Protein AF-A0A2K8PSE1-F1 (afdb_monomer)

Mean predicted aligned error: 10.33 Å

Structure (mmCIF, N/CA/C/O backbone):
data_AF-A0A2K8PSE1-F1
#
_entry.id   AF-A0A2K8PSE1-F1
#
loop_
_atom_site.group_PDB
_atom_site.id
_atom_site.type_symbol
_atom_site.label_atom_id
_atom_site.label_alt_id
_atom_site.label_comp_id
_atom_site.label_asym_id
_atom_site.label_entity_id
_atom_site.label_seq_id
_atom_site.pdbx_PDB_ins_code
_atom_site.Cartn_x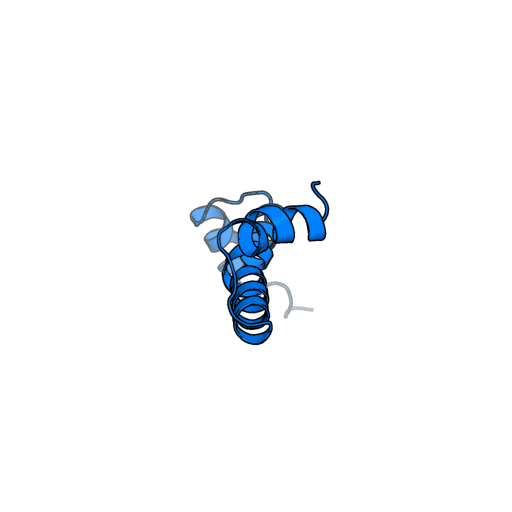
_atom_site.Cartn_y
_atom_site.Cartn_z
_atom_site.occupancy
_atom_site.B_iso_or_equiv
_atom_site.auth_seq_id
_atom_site.auth_co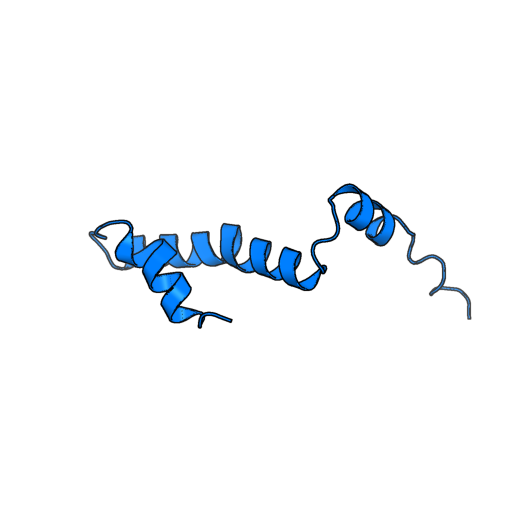mp_id
_atom_site.auth_asym_id
_atom_site.auth_atom_id
_atom_site.pdbx_PDB_model_num
ATOM 1 N N . MET A 1 1 ? 16.835 2.119 -3.062 1.00 73.12 1 MET A N 1
ATOM 2 C CA . MET A 1 1 ? 15.451 1.601 -2.974 1.00 73.12 1 MET A CA 1
ATOM 3 C C . MET A 1 1 ? 14.956 1.891 -1.573 1.00 73.12 1 MET A C 1
ATOM 5 O O . MET A 1 1 ? 15.596 1.441 -0.635 1.00 73.12 1 MET A O 1
ATOM 9 N N . GLU A 1 2 ? 13.888 2.670 -1.424 1.00 81.38 2 GLU A N 1
ATOM 10 C CA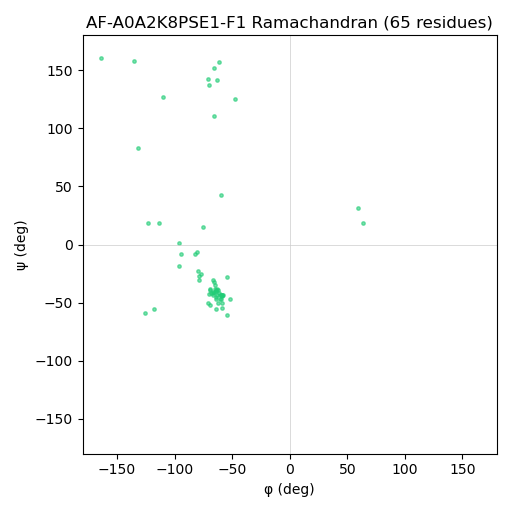 . GLU A 1 2 ? 13.238 2.851 -0.119 1.00 81.38 2 GLU A CA 1
ATOM 11 C C . GLU A 1 2 ? 12.531 1.533 0.263 1.00 81.38 2 GLU A C 1
ATOM 13 O O . GLU A 1 2 ? 11.958 0.883 -0.625 1.00 81.38 2 GLU A O 1
ATOM 18 N N . PRO A 1 3 ? 12.608 1.071 1.524 1.00 88.88 3 PRO A N 1
ATOM 19 C CA . PRO A 1 3 ? 12.004 -0.195 1.915 1.00 88.88 3 PRO A CA 1
ATOM 20 C C . PRO A 1 3 ? 10.476 -0.131 1.819 1.00 88.88 3 PRO A C 1
ATOM 22 O O . PRO A 1 3 ? 9.856 0.925 1.959 1.00 88.88 3 PRO A O 1
ATOM 25 N N . PHE A 1 4 ? 9.861 -1.290 1.575 1.00 87.94 4 PHE A N 1
ATOM 26 C CA . PHE A 1 4 ? 8.415 -1.416 1.368 1.00 87.94 4 PHE A CA 1
ATOM 27 C C . PHE A 1 4 ? 7.599 -0.752 2.485 1.00 87.94 4 PHE A C 1
ATOM 29 O O . PHE A 1 4 ? 6.695 0.028 2.194 1.00 87.94 4 PHE A O 1
ATOM 36 N N . PHE A 1 5 ? 7.959 -1.011 3.745 1.00 90.50 5 PHE A N 1
ATOM 37 C CA . PHE A 1 5 ? 7.237 -0.483 4.900 1.00 90.50 5 PHE A CA 1
ATOM 38 C C . PHE A 1 5 ? 7.320 1.042 5.008 1.00 90.50 5 PHE A C 1
ATOM 40 O O . PHE A 1 5 ? 6.303 1.666 5.280 1.00 90.50 5 PHE A O 1
ATOM 47 N N . SER A 1 6 ? 8.462 1.664 4.696 1.00 93.81 6 SER A N 1
ATOM 48 C CA . SER A 1 6 ? 8.580 3.132 4.674 1.00 93.81 6 SER A CA 1
ATOM 49 C C . SER A 1 6 ? 7.698 3.765 3.596 1.00 93.81 6 SER A C 1
ATOM 51 O O . SER A 1 6 ? 7.024 4.764 3.846 1.00 93.81 6 SER A O 1
ATOM 53 N N . LEU A 1 7 ? 7.620 3.146 2.412 1.00 93.12 7 LEU A N 1
ATOM 54 C CA . LEU A 1 7 ? 6.711 3.607 1.362 1.00 93.12 7 LEU A CA 1
ATOM 55 C C . LEU A 1 7 ? 5.245 3.432 1.764 1.00 93.12 7 LEU A C 1
ATOM 57 O O . LEU A 1 7 ? 4.446 4.330 1.500 1.00 93.12 7 LEU A O 1
ATOM 61 N N . LEU A 1 8 ? 4.892 2.308 2.390 1.00 93.56 8 LEU A N 1
ATOM 62 C CA . LEU A 1 8 ? 3.534 2.046 2.859 1.00 93.56 8 LEU A CA 1
ATOM 63 C C . LEU A 1 8 ? 3.113 3.048 3.943 1.00 93.56 8 LEU A C 1
ATOM 65 O O . LEU A 1 8 ? 2.030 3.626 3.854 1.00 93.56 8 LEU A O 1
ATOM 69 N N . GLN A 1 9 ? 4.001 3.303 4.904 1.00 94.06 9 GLN A N 1
ATOM 70 C CA . GLN A 1 9 ? 3.827 4.278 5.977 1.00 94.06 9 GLN A CA 1
ATOM 71 C C . GLN A 1 9 ? 3.507 5.663 5.392 1.00 94.06 9 GLN A C 1
ATOM 73 O O . GLN A 1 9 ? 2.393 6.164 5.531 1.00 94.06 9 GLN A O 1
ATOM 78 N N . LYS A 1 10 ? 4.420 6.206 4.580 1.00 95.31 10 LYS A N 1
ATOM 79 C CA . LYS A 1 10 ? 4.308 7.554 4.003 1.00 95.31 10 LYS A CA 1
ATOM 80 C C . LYS A 1 10 ? 3.136 7.733 3.031 1.00 95.31 10 LYS A C 1
ATOM 82 O O . LYS A 1 10 ? 2.598 8.83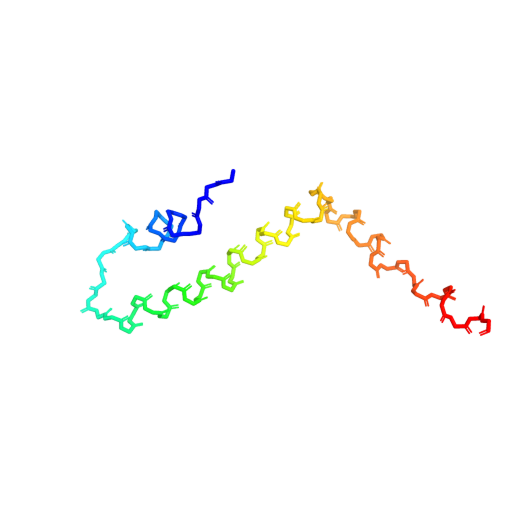2 2.881 1.00 95.31 10 LYS A O 1
ATOM 87 N N . ASN A 1 11 ? 2.793 6.697 2.262 1.00 94.25 11 ASN A N 1
ATOM 88 C CA . ASN A 1 11 ? 1.803 6.822 1.187 1.00 94.25 11 ASN A CA 1
ATOM 89 C C . ASN A 1 11 ? 0.392 6.394 1.590 1.00 94.25 11 ASN A C 1
ATOM 91 O O . ASN A 1 11 ? -0.542 6.775 0.886 1.00 94.25 11 ASN A O 1
ATOM 95 N N . VAL A 1 12 ? 0.231 5.630 2.671 1.00 95.56 12 VAL A N 1
ATOM 96 C CA . VAL A 1 12 ? -1.073 5.117 3.108 1.00 95.56 12 VAL A CA 1
ATOM 97 C C . VAL A 1 12 ? -1.342 5.488 4.558 1.00 95.56 12 VAL A C 1
ATOM 99 O O . VAL A 1 12 ? -2.320 6.181 4.825 1.00 95.56 12 VAL A O 1
ATOM 102 N N . LEU A 1 13 ? -0.479 5.064 5.483 1.00 94.25 13 LEU A N 1
ATOM 103 C CA . LEU A 1 13 ? -0.755 5.170 6.919 1.00 94.25 13 LEU A CA 1
ATOM 104 C C . LEU A 1 13 ? -0.713 6.617 7.417 1.00 94.25 13 LEU A C 1
ATOM 106 O O . LEU A 1 13 ? -1.627 7.039 8.112 1.00 94.25 13 LEU A O 1
ATOM 110 N N . ASP A 1 14 ? 0.269 7.402 6.980 1.00 95.81 14 ASP A N 1
ATOM 111 C CA . ASP A 1 14 ? 0.463 8.782 7.444 1.00 95.81 14 ASP A CA 1
ATOM 112 C C . ASP A 1 14 ? -0.477 9.787 6.751 1.00 95.81 14 ASP A C 1
ATOM 114 O O . ASP A 1 14 ? -0.497 10.971 7.084 1.00 95.81 14 ASP A O 1
ATOM 118 N N . ARG A 1 15 ? -1.245 9.355 5.740 1.00 93.25 15 ARG A N 1
ATOM 119 C CA . ARG A 1 15 ? -2.065 10.258 4.911 1.00 93.25 15 ARG A CA 1
ATOM 120 C C . ARG A 1 15 ? -3.349 10.723 5.582 1.00 93.25 15 ARG A C 1
ATOM 122 O O . ARG A 1 15 ? -3.884 11.754 5.182 1.00 93.25 15 ARG A O 1
ATOM 129 N N . ARG A 1 16 ? -3.867 9.953 6.532 1.00 92.50 16 ARG A N 1
ATOM 130 C CA . ARG A 1 16 ? -5.083 10.260 7.288 1.00 92.50 16 ARG A CA 1
ATOM 131 C C . ARG A 1 16 ? -5.147 9.390 8.534 1.00 92.50 16 ARG A C 1
ATOM 133 O O . ARG A 1 16 ? -4.543 8.323 8.571 1.00 92.50 16 ARG A O 1
ATOM 140 N N . SER A 1 17 ? -5.944 9.809 9.509 1.00 92.25 17 SER A N 1
ATOM 141 C CA . SER A 1 17 ? -6.367 8.917 10.581 1.00 92.25 17 SER A CA 1
ATOM 142 C C . SER A 1 17 ? -7.359 7.879 10.047 1.00 92.25 17 SER A C 1
ATOM 144 O O . SER A 1 17 ? -8.199 8.156 9.179 1.00 92.25 17 SER A O 1
ATOM 146 N N . TRP A 1 18 ? -7.232 6.666 10.571 1.00 94.56 18 TRP A N 1
ATOM 147 C CA . TRP A 1 18 ? -8.102 5.538 10.275 1.00 94.56 18 TRP A CA 1
ATOM 148 C C . TRP A 1 18 ? -8.935 5.247 11.509 1.00 94.56 18 TRP A C 1
ATOM 150 O O . TRP A 1 18 ? -8.390 5.098 12.602 1.00 94.56 18 TRP A O 1
ATOM 160 N N . THR A 1 19 ? -10.252 5.195 11.344 1.00 94.44 19 THR A N 1
ATOM 161 C CA . THR A 1 19 ? -11.164 4.973 12.469 1.00 94.44 19 THR A CA 1
ATOM 162 C C . THR A 1 19 ? -11.206 3.494 12.835 1.00 94.44 19 THR A C 1
ATOM 164 O O . THR A 1 19 ? -11.432 3.143 13.990 1.00 94.44 19 THR A O 1
ATOM 167 N N . THR A 1 20 ? -10.932 2.618 11.863 1.00 96.12 20 THR A N 1
ATOM 168 C CA . THR A 1 20 ? -10.859 1.172 12.069 1.00 96.12 20 THR A CA 1
ATOM 169 C C . THR A 1 20 ? -9.640 0.553 11.384 1.00 96.12 20 THR A C 1
ATOM 171 O O . THR A 1 20 ? -9.079 1.080 10.415 1.00 96.12 20 THR A O 1
ATOM 174 N N . LEU A 1 21 ? -9.240 -0.621 11.878 1.00 93.88 21 LEU A N 1
ATOM 175 C CA . LEU A 1 21 ? -8.188 -1.417 11.250 1.00 93.88 21 LEU A CA 1
ATOM 176 C C . LEU A 1 21 ? -8.617 -1.927 9.867 1.00 93.88 21 LEU A C 1
ATOM 178 O O . LEU A 1 21 ? -7.783 -2.033 8.972 1.00 93.88 21 LEU A O 1
ATOM 182 N N . GLU A 1 22 ? -9.908 -2.202 9.677 1.00 96.94 22 GLU A N 1
ATOM 183 C CA . GLU A 1 22 ? -10.435 -2.691 8.402 1.00 96.94 22 GLU A CA 1
ATOM 184 C C . GLU A 1 22 ? -10.325 -1.628 7.305 1.00 96.94 22 GLU A C 1
ATOM 186 O O . GLU A 1 22 ? -9.835 -1.915 6.215 1.00 96.94 22 GLU A O 1
ATOM 191 N N . GLU A 1 23 ? -10.651 -0.368 7.609 1.00 95.50 23 GLU A N 1
ATOM 192 C CA . GLU A 1 23 ? -10.426 0.742 6.674 1.00 95.50 23 GLU A CA 1
ATOM 193 C C .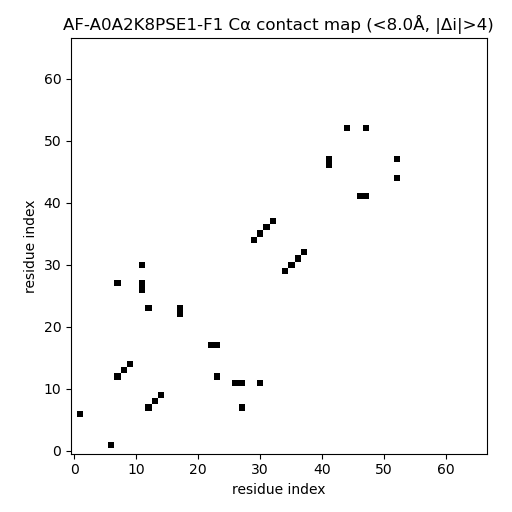 GLU A 1 23 ? -8.944 0.877 6.300 1.00 95.50 23 GLU A C 1
ATOM 195 O O . GLU A 1 23 ? -8.610 1.023 5.120 1.00 95.50 23 GLU A O 1
ATOM 200 N N . SER A 1 24 ? -8.050 0.762 7.290 1.00 95.19 24 SER A N 1
ATOM 201 C CA . SER A 1 24 ? -6.600 0.755 7.053 1.00 95.19 24 SER A CA 1
ATOM 202 C C . SER A 1 24 ? -6.198 -0.394 6.129 1.00 95.19 24 SER A C 1
ATOM 204 O O . SER A 1 24 ? -5.426 -0.206 5.190 1.00 95.19 24 SER A O 1
ATOM 206 N N . ARG A 1 25 ? -6.740 -1.595 6.360 1.00 96.06 25 ARG A N 1
ATOM 207 C CA . ARG A 1 25 ? -6.433 -2.801 5.586 1.00 96.06 25 ARG A CA 1
ATOM 208 C C . ARG A 1 25 ? -6.878 -2.672 4.136 1.00 96.06 25 ARG A C 1
ATOM 210 O O . ARG A 1 25 ? -6.084 -2.939 3.233 1.00 96.06 25 ARG A O 1
ATOM 217 N N . ILE A 1 26 ? -8.107 -2.211 3.911 1.00 96.44 26 ILE A N 1
ATOM 218 C CA . ILE A 1 26 ? -8.653 -1.967 2.572 1.00 96.44 26 ILE A CA 1
ATOM 219 C C . ILE A 1 26 ? -7.784 -0.944 1.833 1.00 96.44 26 ILE A C 1
ATOM 221 O O . ILE A 1 26 ? -7.436 -1.150 0.666 1.00 96.44 26 ILE A O 1
ATOM 225 N N . ALA A 1 27 ? -7.370 0.129 2.509 1.00 96.44 27 ALA A N 1
ATOM 226 C CA . ALA A 1 27 ? -6.506 1.146 1.922 1.00 96.44 27 ALA A CA 1
ATOM 227 C C . ALA A 1 27 ? -5.108 0.614 1.570 1.00 96.44 27 ALA A C 1
ATOM 229 O O . ALA A 1 27 ? -4.596 0.916 0.489 1.00 96.44 27 ALA A O 1
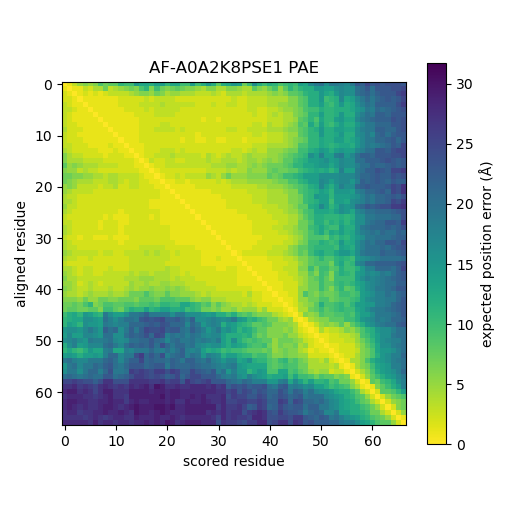ATOM 230 N N . ILE A 1 28 ? -4.515 -0.211 2.440 1.00 95.94 28 ILE A N 1
ATOM 231 C CA . ILE A 1 28 ? -3.230 -0.879 2.195 1.00 95.94 28 ILE A CA 1
ATOM 232 C C . ILE A 1 28 ? -3.320 -1.752 0.939 1.00 95.94 28 ILE A C 1
ATOM 234 O O . ILE A 1 28 ? -2.526 -1.562 0.016 1.00 95.94 28 ILE A O 1
ATOM 238 N N . VAL A 1 29 ? -4.297 -2.664 0.868 1.00 96.62 29 VAL A N 1
ATOM 239 C CA . VAL A 1 29 ? -4.462 -3.583 -0.275 1.00 96.62 29 VAL A CA 1
ATOM 240 C C . VAL A 1 29 ? -4.707 -2.801 -1.564 1.00 96.62 29 VAL A C 1
ATOM 242 O O . VAL A 1 29 ? -4.000 -2.993 -2.555 1.00 96.62 29 VAL A O 1
ATOM 245 N N . THR A 1 30 ? -5.616 -1.824 -1.524 1.00 96.50 30 THR A N 1
ATOM 246 C CA . THR A 1 30 ? -5.930 -0.971 -2.679 1.00 96.50 30 THR A CA 1
ATOM 247 C C . THR A 1 30 ? -4.693 -0.231 -3.187 1.00 96.50 30 THR A C 1
ATOM 249 O O . THR A 1 30 ? -4.457 -0.145 -4.395 1.00 96.50 30 THR A O 1
ATOM 252 N N . TRP A 1 31 ? -3.873 0.319 -2.289 1.00 96.50 31 TRP A N 1
ATOM 253 C CA . TRP A 1 31 ? -2.661 1.031 -2.680 1.00 96.50 31 TRP A CA 1
ATOM 254 C C . TRP A 1 31 ? -1.592 0.092 -3.252 1.00 96.50 31 TRP A C 1
ATOM 256 O O . TRP A 1 31 ? -0.946 0.446 -4.249 1.00 96.50 31 TRP A O 1
ATOM 266 N N . ILE A 1 32 ? -1.435 -1.105 -2.672 1.00 94.81 32 ILE A N 1
ATOM 267 C CA . ILE A 1 32 ? -0.508 -2.131 -3.163 1.00 94.81 32 ILE A CA 1
ATOM 268 C C . ILE A 1 32 ? -0.854 -2.505 -4.609 1.00 94.81 32 ILE A C 1
ATOM 270 O O . ILE A 1 32 ? 0.003 -2.441 -5.496 1.00 94.81 32 ILE A O 1
ATOM 274 N N . GLU A 1 33 ? -2.120 -2.817 -4.868 1.00 93.62 33 GLU A N 1
ATOM 275 C CA . GLU A 1 33 ? -2.586 -3.248 -6.184 1.00 93.62 33 GLU A CA 1
ATOM 276 C C . GLU A 1 33 ? -2.556 -2.111 -7.211 1.00 93.62 33 GLU A C 1
ATOM 278 O O . GLU A 1 33 ? -1.962 -2.237 -8.286 1.00 93.62 33 GLU A O 1
ATOM 283 N N . ARG A 1 34 ? -3.156 -0.962 -6.878 1.00 92.00 34 ARG A N 1
ATOM 284 C CA . ARG A 1 34 ? -3.379 0.133 -7.836 1.00 92.00 34 ARG A CA 1
ATOM 285 C C . ARG A 1 34 ? -2.133 0.984 -8.084 1.00 92.00 34 ARG A C 1
ATOM 287 O O . ARG A 1 34 ? -1.963 1.540 -9.175 1.00 92.00 34 ARG A O 1
ATOM 294 N N . THR A 1 35 ? -1.260 1.119 -7.086 1.00 91.81 35 THR A N 1
ATOM 295 C CA . THR A 1 35 ? -0.130 2.058 -7.140 1.00 91.81 35 THR A CA 1
ATOM 296 C C . THR A 1 35 ? 1.212 1.354 -7.058 1.00 91.81 35 THR A C 1
ATOM 298 O O . THR A 1 35 ? 2.034 1.541 -7.960 1.00 91.81 35 THR A O 1
ATOM 301 N N . TYR A 1 36 ? 1.447 0.555 -6.015 1.00 91.81 36 TYR A N 1
ATOM 302 C CA . TYR A 1 36 ? 2.759 -0.039 -5.756 1.00 91.81 36 TYR A CA 1
ATOM 303 C C . TYR A 1 36 ? 3.177 -1.014 -6.864 1.00 91.81 36 TYR A C 1
ATOM 305 O O . TYR A 1 36 ? 4.209 -0.800 -7.507 1.00 91.81 36 TYR A O 1
ATOM 313 N N . HIS A 1 37 ? 2.354 -2.026 -7.161 1.00 88.94 37 HIS A N 1
ATOM 314 C CA . HIS A 1 37 ? 2.647 -3.009 -8.208 1.00 88.94 37 HIS A CA 1
ATOM 315 C C . HIS A 1 37 ? 2.736 -2.372 -9.593 1.00 88.94 37 HIS A C 1
ATOM 317 O O . HIS A 1 37 ? 3.639 -2.703 -10.360 1.00 88.94 37 HIS A O 1
ATOM 323 N N . ARG A 1 38 ? 1.867 -1.403 -9.903 1.00 85.31 38 ARG A N 1
ATOM 324 C CA . ARG A 1 38 ? 1.920 -0.672 -11.175 1.00 85.31 38 ARG A CA 1
ATOM 325 C C . ARG A 1 38 ? 3.231 0.101 -11.335 1.00 85.31 38 ARG A C 1
ATOM 327 O O . ARG A 1 38 ? 3.894 -0.055 -12.357 1.00 85.31 38 ARG A O 1
ATOM 334 N N . ARG A 1 39 ? 3.640 0.897 -10.337 1.00 85.00 39 ARG A N 1
ATOM 335 C CA . ARG A 1 39 ? 4.919 1.635 -10.379 1.00 85.00 39 ARG A CA 1
ATOM 336 C C . ARG A 1 39 ? 6.110 0.692 -10.469 1.00 85.00 39 ARG A C 1
ATOM 338 O O . ARG A 1 39 ? 7.032 0.958 -11.231 1.00 85.00 39 ARG A O 1
ATOM 345 N N . ARG A 1 40 ? 6.095 -0.408 -9.713 1.00 84.62 40 ARG A N 1
ATOM 346 C CA . ARG A 1 40 ? 7.200 -1.371 -9.700 1.00 84.62 40 ARG A CA 1
ATOM 347 C C . ARG A 1 40 ? 7.306 -2.137 -11.016 1.00 84.62 40 ARG A C 1
ATOM 349 O O . ARG A 1 40 ? 8.412 -2.314 -11.507 1.00 84.62 40 ARG A O 1
ATOM 356 N N . ARG A 1 41 ? 6.173 -2.499 -11.628 1.00 82.81 41 ARG A N 1
ATOM 357 C CA . ARG A 1 41 ? 6.125 -3.056 -12.987 1.00 82.81 41 ARG A CA 1
ATOM 358 C C . ARG A 1 41 ? 6.716 -2.073 -13.999 1.00 82.81 41 ARG A C 1
ATOM 360 O O . ARG A 1 41 ? 7.568 -2.463 -14.777 1.00 82.81 41 ARG A O 1
ATOM 367 N N . GLN A 1 42 ? 6.339 -0.797 -13.942 1.00 77.69 42 GLN A N 1
ATOM 368 C CA . GLN A 1 42 ? 6.896 0.243 -14.821 1.00 77.69 42 GLN A CA 1
ATOM 369 C C . GLN A 1 42 ? 8.404 0.468 -14.614 1.00 77.69 42 GLN A C 1
ATOM 371 O O . GLN A 1 42 ? 9.143 0.645 -15.578 1.00 77.69 42 GLN A O 1
ATOM 376 N N . ALA A 1 43 ? 8.881 0.416 -13.369 1.00 78.50 43 ALA A N 1
ATOM 377 C CA . ALA A 1 43 ? 10.309 0.492 -13.072 1.00 78.50 43 ALA A CA 1
ATOM 378 C C . ALA A 1 43 ? 11.076 -0.735 -13.597 1.00 78.50 43 ALA A C 1
ATOM 380 O O . ALA A 1 43 ? 12.163 -0.578 -14.143 1.00 78.50 43 ALA A O 1
ATOM 381 N N . ALA A 1 44 ? 10.504 -1.938 -13.467 1.00 75.19 44 ALA A N 1
ATOM 382 C CA . ALA A 1 44 ? 11.084 -3.171 -14.002 1.00 75.19 44 ALA A CA 1
ATOM 383 C C . ALA A 1 44 ? 11.111 -3.187 -15.538 1.00 75.19 44 ALA A C 1
ATOM 385 O O . ALA A 1 44 ? 12.031 -3.737 -16.129 1.00 75.19 44 ALA A O 1
ATOM 386 N N . LEU A 1 45 ? 10.150 -2.522 -16.181 1.00 76.06 45 LEU A N 1
ATOM 387 C CA . LEU A 1 45 ? 10.108 -2.304 -17.628 1.00 76.06 45 LEU A CA 1
ATOM 388 C C . LEU A 1 45 ? 11.105 -1.231 -18.107 1.00 76.06 45 LEU A C 1
ATOM 390 O O . LEU A 1 45 ? 10.952 -0.718 -19.206 1.00 76.06 45 LEU A O 1
ATOM 394 N N . GLY A 1 46 ? 12.088 -0.824 -17.297 1.00 75.44 46 GLY A N 1
ATOM 395 C CA . GLY A 1 46 ? 13.138 0.108 -17.725 1.00 75.44 46 GLY A CA 1
ATOM 396 C C . GLY A 1 46 ? 12.642 1.507 -18.105 1.00 75.44 46 GLY A C 1
ATOM 397 O O . GLY A 1 46 ? 13.366 2.235 -18.773 1.00 75.44 46 GLY A O 1
ATOM 398 N N . ARG A 1 47 ? 11.427 1.897 -17.679 1.00 66.31 47 ARG A N 1
ATOM 399 C CA . ARG A 1 47 ? 10.737 3.127 -18.121 1.00 66.31 47 ARG A CA 1
ATOM 400 C C . ARG A 1 47 ? 10.480 3.188 -19.632 1.00 66.31 47 ARG A C 1
ATOM 402 O O . ARG A 1 47 ? 10.423 4.287 -20.179 1.00 66.31 47 ARG A O 1
ATOM 409 N N . LEU A 1 48 ? 10.274 2.036 -20.275 1.00 69.69 48 LEU A N 1
ATOM 410 C CA . LEU A 1 48 ? 9.730 1.983 -21.631 1.00 69.69 48 LEU A CA 1
ATOM 411 C C . LEU A 1 48 ? 8.503 2.895 -21.714 1.00 69.69 48 LEU A C 1
ATOM 413 O O . LEU A 1 48 ? 7.562 2.789 -20.919 1.00 69.69 48 LEU A O 1
ATOM 417 N N . THR A 1 49 ? 8.526 3.817 -22.666 1.00 69.56 49 THR A N 1
ATOM 418 C CA . THR A 1 49 ? 7.385 4.674 -22.961 1.00 69.56 49 THR A CA 1
ATOM 419 C C . THR A 1 49 ? 6.197 3.807 -23.401 1.00 69.56 49 THR A C 1
ATOM 421 O O . THR A 1 49 ? 6.381 2.681 -23.875 1.00 69.56 49 THR A O 1
ATOM 424 N N . PRO A 1 50 ? 4.946 4.287 -23.278 1.00 65.56 50 PRO A N 1
ATOM 425 C CA . PRO A 1 50 ? 3.772 3.501 -23.663 1.00 65.56 50 PRO A CA 1
ATOM 426 C C . PRO A 1 50 ? 3.816 2.976 -25.108 1.00 65.56 50 PRO A C 1
ATOM 428 O O . PRO A 1 50 ? 3.223 1.937 -25.394 1.00 65.56 50 PRO A O 1
ATOM 431 N N . VAL A 1 51 ? 4.519 3.680 -26.003 1.00 69.94 51 VAL A N 1
ATOM 432 C CA . VAL A 1 51 ? 4.753 3.262 -27.391 1.00 69.94 51 VAL A CA 1
ATOM 433 C C . VAL A 1 51 ? 5.723 2.085 -27.439 1.00 69.94 51 VAL A C 1
ATOM 435 O O . VAL A 1 51 ? 5.388 1.056 -28.012 1.00 69.94 51 VAL A O 1
ATOM 438 N N . GLU A 1 52 ? 6.874 2.183 -26.773 1.00 72.06 52 GLU A N 1
ATOM 439 C CA . GLU A 1 52 ? 7.877 1.112 -26.749 1.00 72.06 52 GLU A CA 1
ATOM 440 C C . GLU A 1 52 ? 7.349 -0.158 -26.063 1.00 72.06 52 GLU A C 1
ATOM 442 O O . GLU A 1 52 ? 7.564 -1.263 -26.557 1.00 72.06 52 GLU A O 1
ATOM 447 N N . PHE A 1 53 ? 6.574 -0.019 -24.980 1.00 68.69 53 PHE A N 1
ATOM 448 C CA . PHE A 1 53 ? 5.908 -1.155 -24.337 1.00 68.69 53 PHE A CA 1
ATOM 449 C C . PHE A 1 53 ? 4.927 -1.861 -25.286 1.00 68.69 53 PHE A C 1
ATOM 451 O O . PHE A 1 53 ? 4.905 -3.091 -25.349 1.00 68.69 53 PHE A O 1
ATOM 458 N N . LYS A 1 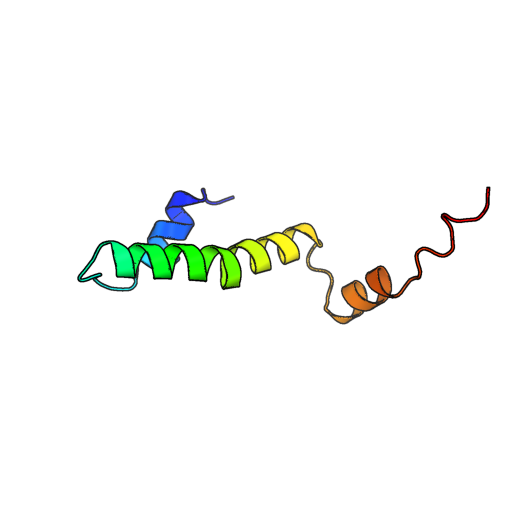54 ? 4.131 -1.096 -26.050 1.00 65.06 54 LYS A N 1
ATOM 459 C CA . LYS A 1 54 ? 3.233 -1.660 -27.068 1.00 65.06 54 LYS A CA 1
ATOM 460 C C . LYS A 1 54 ? 4.018 -2.366 -28.166 1.00 65.06 54 LYS A C 1
ATOM 462 O O . LYS A 1 54 ? 3.636 -3.473 -28.522 1.00 65.06 54 LYS A O 1
ATOM 467 N N . THR A 1 55 ? 5.109 -1.790 -28.662 1.00 68.81 55 THR A N 1
ATOM 468 C CA . THR A 1 55 ? 5.943 -2.423 -29.694 1.00 68.81 55 THR A CA 1
ATOM 469 C C . THR A 1 55 ? 6.505 -3.767 -29.218 1.00 68.81 55 THR A C 1
ATOM 471 O O . THR A 1 55 ? 6.410 -4.753 -29.944 1.00 68.81 55 THR A O 1
ATOM 474 N N . VAL A 1 56 ? 6.988 -3.858 -27.972 1.00 66.56 56 VAL A N 1
ATOM 475 C CA . VAL A 1 56 ? 7.512 -5.114 -27.395 1.00 66.56 56 VAL A CA 1
ATOM 476 C C . VAL A 1 56 ? 6.410 -6.158 -27.168 1.00 66.56 56 VAL A C 1
ATOM 478 O O . VAL A 1 56 ? 6.611 -7.326 -27.478 1.00 66.56 56 VAL A O 1
ATOM 481 N N . MET A 1 57 ? 5.234 -5.765 -26.666 1.00 65.88 57 MET A N 1
ATOM 482 C CA . MET A 1 57 ? 4.125 -6.700 -26.395 1.00 65.88 57 MET A CA 1
ATOM 483 C C . MET A 1 57 ? 3.320 -7.097 -27.646 1.00 65.88 57 MET A C 1
ATOM 485 O O . MET A 1 57 ? 2.656 -8.128 -27.636 1.00 65.88 57 MET A O 1
ATOM 489 N N . THR A 1 58 ? 3.352 -6.282 -28.707 1.00 59.34 58 THR A N 1
ATOM 490 C CA . THR A 1 58 ? 2.657 -6.538 -29.988 1.00 59.34 58 THR A CA 1
ATOM 491 C C . THR A 1 58 ? 3.571 -7.220 -31.008 1.00 59.34 58 THR A C 1
ATOM 493 O O . THR A 1 58 ? 3.090 -7.667 -32.045 1.00 59.34 58 THR A O 1
ATOM 496 N N . THR A 1 59 ? 4.875 -7.345 -30.727 1.00 51.66 59 THR A N 1
ATOM 497 C CA . THR A 1 59 ? 5.733 -8.265 -31.484 1.00 51.66 59 THR A CA 1
ATOM 498 C C . THR A 1 59 ? 5.237 -9.673 -31.162 1.00 51.66 59 THR A C 1
ATOM 500 O O . THR A 1 59 ? 5.342 -10.090 -30.006 1.00 51.66 59 THR A O 1
ATOM 503 N N . PRO A 1 60 ? 4.619 -10.395 -32.111 1.00 47.78 60 PRO A N 1
ATOM 504 C CA . PRO A 1 60 ? 4.030 -11.676 -31.790 1.00 47.78 60 PRO A CA 1
ATOM 505 C C . PRO A 1 60 ? 5.143 -12.618 -31.342 1.00 47.78 60 PRO A C 1
ATOM 507 O O . PRO A 1 60 ? 6.226 -12.658 -31.929 1.00 47.78 60 PRO A O 1
ATOM 510 N N . THR A 1 61 ? 4.835 -13.432 -30.338 1.00 49.78 61 THR A N 1
ATOM 511 C CA . THR A 1 61 ? 5.499 -14.696 -29.990 1.00 49.78 61 THR A CA 1
ATOM 512 C C . THR A 1 61 ? 5.428 -15.700 -31.166 1.00 49.78 61 THR A C 1
ATOM 514 O O . THR A 1 61 ? 5.143 -16.874 -30.988 1.00 49.78 61 THR A O 1
ATOM 517 N N . ALA A 1 62 ? 5.647 -15.253 -32.404 1.00 50.72 62 ALA A N 1
ATOM 518 C CA . ALA A 1 62 ? 5.595 -16.049 -33.625 1.00 50.72 62 ALA A CA 1
ATOM 519 C C . ALA A 1 62 ? 6.897 -16.828 -33.877 1.00 50.72 62 ALA A C 1
ATOM 521 O O . ALA A 1 62 ? 6.935 -17.672 -34.761 1.00 50.72 62 ALA A O 1
ATOM 522 N N . ALA A 1 63 ? 7.957 -16.588 -33.098 1.00 47.53 63 ALA A N 1
ATOM 523 C CA . ALA A 1 63 ? 9.243 -17.271 -33.260 1.00 47.53 63 ALA A CA 1
ATOM 524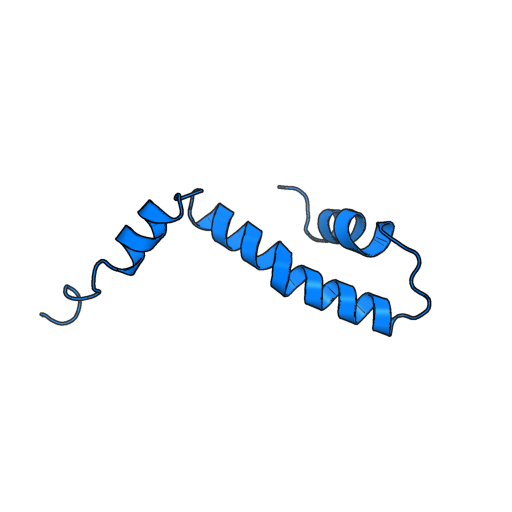 C C . ALA A 1 63 ? 9.447 -18.486 -32.326 1.00 47.53 63 ALA A C 1
ATOM 526 O O . ALA A 1 63 ? 10.503 -19.102 -32.367 1.00 47.53 63 ALA A O 1
ATOM 527 N N . LEU A 1 64 ? 8.465 -18.846 -31.487 1.00 47.06 64 LEU A N 1
ATOM 528 C CA . LEU A 1 64 ? 8.564 -19.962 -30.523 1.00 47.06 64 LEU A CA 1
ATOM 529 C C . LEU A 1 64 ? 7.612 -21.136 -30.831 1.00 47.06 64 LEU A C 1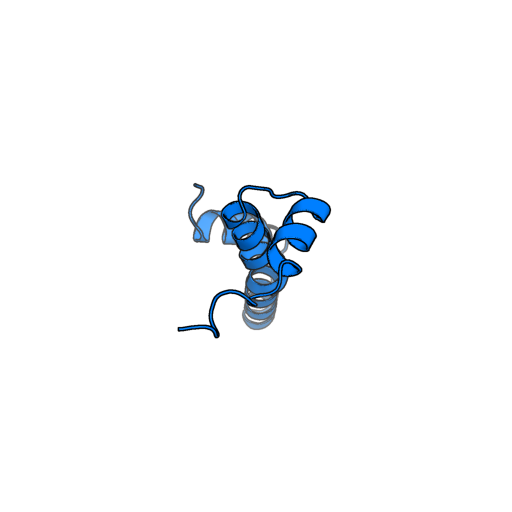
ATOM 531 O O . LEU A 1 64 ? 7.353 -21.960 -29.960 1.00 47.06 64 LEU A O 1
ATOM 535 N N . GLN A 1 65 ? 7.096 -21.227 -32.063 1.00 44.25 65 GLN A N 1
ATOM 536 C CA . GLN A 1 65 ? 6.333 -22.393 -32.548 1.00 44.25 65 GLN A CA 1
ATOM 537 C C . GLN A 1 65 ? 6.916 -23.037 -33.816 1.00 44.25 65 GLN A C 1
ATOM 539 O O . GLN A 1 65 ? 6.229 -23.788 -34.499 1.00 44.25 65 GLN A O 1
ATOM 544 N N . ALA A 1 66 ? 8.183 -22.776 -34.130 1.00 45.22 66 ALA A N 1
ATOM 545 C CA . ALA A 1 66 ? 8.871 -23.464 -35.216 1.00 45.22 66 ALA A CA 1
ATOM 546 C C . ALA A 1 66 ? 10.239 -23.954 -34.743 1.00 45.22 66 ALA A C 1
ATOM 548 O O . ALA A 1 66 ? 11.238 -23.270 -34.943 1.00 45.22 66 ALA A O 1
ATOM 549 N N . THR A 1 67 ? 10.272 -25.111 -34.081 1.00 39.34 67 THR A N 1
ATOM 550 C CA . THR A 1 67 ? 11.315 -26.147 -34.204 1.00 39.34 67 THR A CA 1
ATOM 551 C C . THR A 1 67 ? 10.754 -27.447 -33.646 1.00 39.34 67 THR A C 1
ATOM 553 O O . THR A 1 67 ? 10.156 -27.392 -32.548 1.00 39.34 67 THR A O 1
#

Sequence (67 aa):
MEPFFSLLQKNVLDRRSWTTLEESRIAIVTWIERTYHRRRRQAALGRLTPVEFKTVMTTPTAALQAT

Organism: NCBI:txid58340

Foldseek 3Di:
DPDPVVCLCVPQVVPDDDPDPVSSVVSSVCCCVVPVVVVVVCVVVVVQDPVRVCVVVVPDPPPPPDD

Radius of gyration: 18.06 Å; Cα contacts (8 Å, |Δi|>4): 19; chains: 1; bounding box: 27×36×48 Å

Secondary structure (DSSP, 8-state):
---HHHHHHHHTGGGS--SSHHHHHHHHHHHIIIIIHHHHHHHHTTT--HHHHHHHHHS-STTSS--

pLDDT: mean 80.52, std 16.91, range [39.34, 96.94]

InterPro domains:
  IPR001584 Integrase, catalytic core [PF13333] (2-55)

Solvent-accessible surface area (backbone atoms only — not comparable to full-atom values): 4192 Å² total; per-residue (Å²): 132,82,55,70,66,61,53,46,38,67,72,51,58,71,70,54,90,65,95,45,70,64,62,46,49,54,50,49,54,51,42,42,62,70,46,50,50,49,54,50,50,44,58,72,53,73,64,54,49,78,65,55,47,47,53,62,71,67,50,70,82,72,77,80,80,78,133